Protein AF-A0A7J2Z0P0-F1 (afdb_monomer)

Structure (mmCIF, N/CA/C/O backbone):
data_AF-A0A7J2Z0P0-F1
#
_entry.id   AF-A0A7J2Z0P0-F1
#
loop_
_atom_site.group_PDB
_atom_site.id
_atom_site.type_symbol
_atom_site.label_atom_id
_atom_site.label_alt_id
_atom_site.label_comp_id
_atom_site.label_asym_id
_atom_site.label_entity_id
_atom_site.label_seq_id
_atom_site.pdbx_PDB_ins_code
_atom_site.Cartn_x
_atom_site.Cartn_y
_atom_site.Cartn_z
_atom_site.occupancy
_atom_site.B_iso_or_equiv
_atom_site.auth_seq_id
_atom_site.auth_comp_id
_atom_site.auth_asym_id
_atom_site.auth_atom_id
_atom_site.pdbx_PDB_model_num
ATOM 1 N N . MET A 1 1 ? 13.207 4.989 -11.322 1.00 55.19 1 MET A N 1
ATOM 2 C CA . MET A 1 1 ? 12.494 3.701 -11.505 1.00 55.19 1 MET A CA 1
ATOM 3 C C . MET A 1 1 ? 12.587 3.381 -12.983 1.00 55.19 1 MET A C 1
ATOM 5 O O . MET A 1 1 ? 12.205 4.249 -13.755 1.00 55.19 1 MET A O 1
ATOM 9 N N . GLY A 1 2 ? 13.180 2.255 -13.377 1.00 56.94 2 GLY A N 1
ATOM 10 C CA . GLY A 1 2 ? 13.522 2.036 -14.793 1.00 56.94 2 GLY A CA 1
ATOM 11 C C . GLY A 1 2 ? 14.446 0.856 -15.111 1.00 56.94 2 GLY A C 1
ATOM 12 O O . GLY A 1 2 ? 14.533 0.482 -16.269 1.00 56.94 2 GLY A O 1
ATOM 13 N N . LYS A 1 3 ? 15.094 0.230 -14.116 1.00 68.88 3 LYS A N 1
ATOM 14 C CA . LYS A 1 3 ? 15.902 -0.987 -14.339 1.00 68.88 3 LYS A CA 1
ATOM 15 C C . LYS A 1 3 ? 15.095 -2.286 -14.239 1.00 68.88 3 LYS A C 1
ATOM 17 O O . LYS A 1 3 ? 15.443 -3.257 -14.893 1.00 68.88 3 LYS A O 1
ATOM 22 N N . PHE A 1 4 ? 14.017 -2.313 -13.445 1.00 77.62 4 PHE A N 1
ATOM 23 C CA . PHE A 1 4 ? 13.263 -3.542 -13.167 1.00 77.62 4 PHE A CA 1
ATOM 24 C C . PHE A 1 4 ? 11.748 -3.289 -13.163 1.00 77.62 4 PHE A C 1
ATOM 26 O O . PHE A 1 4 ? 11.175 -2.968 -12.113 1.00 77.62 4 PHE A O 1
ATOM 33 N N . PRO A 1 5 ? 11.064 -3.474 -14.308 1.00 80.00 5 PRO A N 1
ATOM 34 C CA . PRO A 1 5 ? 9.651 -3.116 -14.453 1.00 80.00 5 PRO A CA 1
ATOM 35 C C . PRO A 1 5 ? 8.737 -3.863 -13.468 1.00 80.00 5 PRO A C 1
ATOM 37 O O . PRO A 1 5 ? 7.788 -3.288 -12.930 1.00 80.00 5 PRO A O 1
ATOM 40 N N . VAL A 1 6 ? 9.060 -5.121 -13.156 1.00 82.06 6 VAL A N 1
ATOM 41 C CA . VAL A 1 6 ? 8.292 -5.963 -12.224 1.00 82.06 6 VAL A CA 1
ATOM 42 C C . VAL A 1 6 ? 8.385 -5.454 -10.780 1.00 82.06 6 VAL A C 1
ATOM 44 O O . VAL A 1 6 ? 7.376 -5.385 -10.069 1.00 82.06 6 VAL A O 1
ATOM 47 N N . ALA A 1 7 ? 9.581 -5.065 -10.332 1.00 80.38 7 ALA A N 1
ATOM 48 C CA . ALA A 1 7 ? 9.795 -4.544 -8.982 1.00 80.38 7 ALA A CA 1
ATOM 49 C C . ALA A 1 7 ? 9.149 -3.161 -8.818 1.00 80.38 7 ALA A C 1
ATOM 51 O O . ALA A 1 7 ? 8.439 -2.903 -7.839 1.00 80.38 7 ALA A O 1
ATOM 52 N N . ASP A 1 8 ? 9.312 -2.304 -9.824 1.00 78.69 8 ASP A N 1
ATOM 53 C CA . ASP A 1 8 ? 8.729 -0.967 -9.850 1.00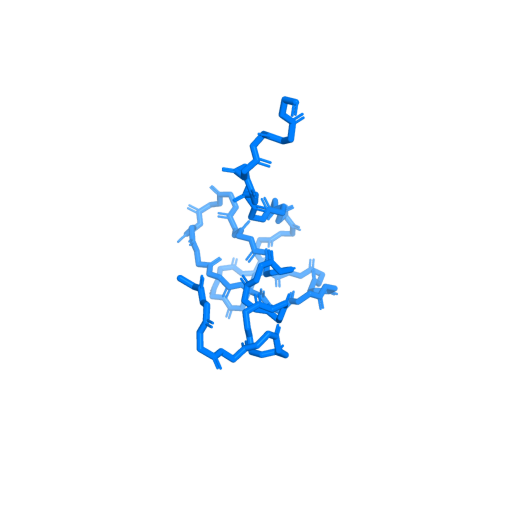 78.69 8 ASP A CA 1
ATOM 54 C C . ASP A 1 8 ? 7.188 -1.021 -9.802 1.00 78.69 8 ASP A C 1
ATOM 56 O O . ASP A 1 8 ? 6.563 -0.245 -9.072 1.00 78.69 8 ASP A O 1
ATOM 60 N N . ALA A 1 9 ? 6.551 -1.979 -10.486 1.00 80.69 9 ALA A N 1
ATOM 61 C CA . ALA A 1 9 ? 5.099 -2.175 -10.426 1.00 80.69 9 ALA A CA 1
ATOM 62 C C . ALA A 1 9 ? 4.604 -2.526 -9.010 1.00 80.69 9 ALA A C 1
ATOM 64 O O . ALA A 1 9 ? 3.586 -1.992 -8.556 1.00 80.69 9 ALA A O 1
ATOM 65 N N . LYS A 1 10 ? 5.334 -3.375 -8.276 1.00 78.81 10 LYS A N 1
ATOM 66 C CA . LYS A 1 10 ? 4.992 -3.731 -6.887 1.00 78.81 10 LYS A CA 1
ATOM 67 C C . LYS A 1 10 ? 5.155 -2.540 -5.939 1.00 78.81 10 LYS A C 1
ATOM 69 O O . LYS A 1 10 ? 4.292 -2.306 -5.094 1.00 78.81 10 LYS A O 1
ATOM 74 N N . LEU A 1 11 ? 6.220 -1.755 -6.098 1.00 80.88 11 LEU A N 1
ATOM 75 C CA . LEU A 1 11 ? 6.489 -0.571 -5.271 1.00 80.88 11 LEU A CA 1
ATOM 76 C C . LEU A 1 11 ? 5.511 0.584 -5.535 1.00 80.88 11 LEU A C 1
ATOM 78 O O . LEU A 1 11 ? 5.247 1.393 -4.639 1.00 80.88 11 LEU A O 1
ATOM 82 N N . LYS A 1 12 ? 4.969 0.673 -6.753 1.00 80.88 12 LYS A N 1
ATOM 83 C CA . LYS A 1 12 ? 3.951 1.661 -7.134 1.00 80.88 12 LYS A CA 1
ATOM 84 C C . LYS A 1 12 ? 2.586 1.371 -6.509 1.00 80.88 12 LYS A C 1
ATOM 86 O O . LYS A 1 12 ? 1.921 2.306 -6.081 1.00 80.88 12 LYS A O 1
ATOM 91 N N . LYS A 1 13 ? 2.199 0.098 -6.390 1.00 85.69 13 LYS A N 1
ATOM 92 C CA . LYS A 1 13 ? 0.882 -0.315 -5.866 1.00 85.69 13 LYS A CA 1
ATOM 93 C C . LYS A 1 13 ? 0.762 -0.264 -4.333 1.00 85.69 13 LYS A C 1
ATOM 95 O O . LYS A 1 13 ? -0.288 -0.588 -3.789 1.00 85.69 13 LYS A O 1
ATOM 100 N N . GLN A 1 14 ? 1.822 0.118 -3.619 1.00 88.69 14 GLN A N 1
ATOM 101 C CA . GLN A 1 14 ? 1.836 0.140 -2.154 1.00 88.69 14 GLN A CA 1
ATOM 102 C C . GLN A 1 14 ? 0.807 1.112 -1.562 1.00 88.69 14 GLN A C 1
ATOM 104 O O . GLN A 1 14 ? 0.553 2.198 -2.090 1.00 88.69 14 GLN A O 1
ATOM 109 N N . LEU A 1 15 ? 0.276 0.736 -0.401 1.00 90.31 15 LEU A N 1
ATOM 110 C CA . LEU A 1 15 ? -0.622 1.566 0.391 1.00 90.31 15 LEU A CA 1
ATOM 111 C C . LEU A 1 15 ? 0.172 2.342 1.446 1.00 90.31 15 LEU A C 1
ATOM 113 O O . LEU A 1 15 ? 1.141 1.837 2.000 1.00 90.31 15 LEU A O 1
ATOM 117 N N . ILE A 1 16 ? -0.233 3.564 1.761 1.00 90.25 16 ILE A N 1
ATOM 118 C CA . ILE A 1 16 ? 0.396 4.421 2.768 1.00 90.25 16 ILE A CA 1
ATOM 119 C C . ILE A 1 16 ? -0.624 4.696 3.867 1.00 90.25 16 ILE A C 1
ATOM 121 O O . ILE A 1 16 ? -1.755 5.090 3.596 1.00 90.25 16 ILE A O 1
ATOM 125 N N . CYS A 1 17 ? -0.243 4.509 5.126 1.00 92.94 17 CYS A N 1
ATOM 126 C CA . CYS A 1 17 ? -1.114 4.869 6.243 1.00 92.94 17 CYS A CA 1
ATOM 127 C C . CYS A 1 17 ? -1.280 6.388 6.356 1.00 92.94 17 CYS A C 1
ATOM 129 O O . CYS A 1 17 ? -0.287 7.116 6.333 1.00 92.94 17 CYS A O 1
ATOM 131 N N . ARG A 1 18 ? -2.515 6.873 6.539 1.00 90.75 18 ARG A N 1
ATOM 132 C CA . ARG A 1 18 ? -2.769 8.308 6.764 1.00 90.75 18 ARG A CA 1
ATOM 133 C C . ARG A 1 18 ? -2.270 8.801 8.129 1.00 90.75 18 ARG A C 1
ATOM 135 O O . ARG A 1 18 ? -1.897 9.960 8.235 1.00 90.75 18 ARG A O 1
ATOM 142 N N . L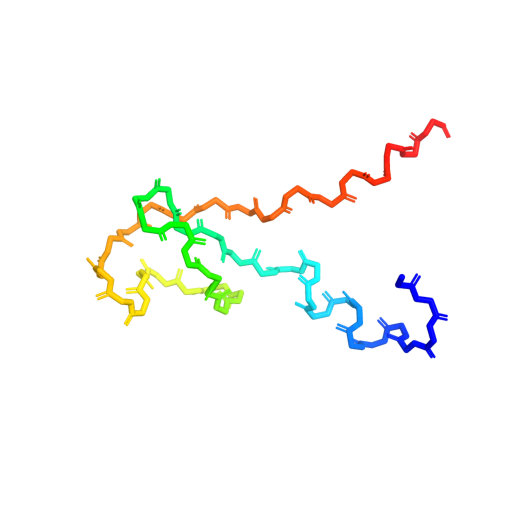YS A 1 19 ? -2.194 7.919 9.134 1.00 91.25 19 LYS A N 1
ATOM 143 C CA . LYS A 1 19 ? -1.729 8.246 10.493 1.00 91.25 19 LYS A CA 1
ATOM 144 C C . LYS A 1 19 ? -0.202 8.201 10.615 1.00 91.25 19 LYS A C 1
ATOM 146 O O . LYS A 1 19 ? 0.433 9.217 10.852 1.00 91.25 19 LYS A O 1
ATOM 151 N N . CYS A 1 20 ? 0.410 7.032 10.409 1.00 92.25 20 CYS A N 1
ATOM 152 C CA . CYS A 1 20 ? 1.849 6.837 10.649 1.00 92.25 20 CYS A CA 1
ATOM 153 C C . CYS A 1 20 ? 2.724 6.912 9.388 1.00 92.25 20 CYS A C 1
ATOM 155 O O . CYS A 1 20 ? 3.926 6.664 9.469 1.00 92.25 20 CYS A O 1
ATOM 157 N N . LYS A 1 21 ? 2.136 7.175 8.210 1.00 89.62 21 LYS A N 1
ATOM 158 C CA . LYS A 1 21 ? 2.843 7.335 6.921 1.00 89.62 21 LYS A CA 1
ATOM 159 C C . LYS A 1 21 ? 3.664 6.108 6.477 1.00 89.62 21 LYS A C 1
ATOM 161 O O . LYS A 1 21 ? 4.393 6.161 5.492 1.00 89.62 21 LYS A O 1
ATOM 166 N N . THR A 1 22 ? 3.515 4.970 7.159 1.00 92.06 22 THR A N 1
ATOM 167 C CA . THR A 1 22 ? 4.193 3.712 6.822 1.00 92.06 22 THR A CA 1
ATOM 168 C C . THR A 1 22 ? 3.614 3.103 5.544 1.00 92.06 22 THR A C 1
ATOM 170 O O . THR A 1 22 ? 2.409 3.189 5.297 1.00 92.06 22 THR A O 1
ATOM 173 N N . LYS A 1 23 ? 4.481 2.459 4.754 1.00 90.12 23 LYS A N 1
ATOM 174 C CA . LYS A 1 23 ? 4.114 1.698 3.553 1.00 90.12 23 LYS A CA 1
ATOM 175 C C . LYS A 1 23 ? 3.595 0.311 3.948 1.00 90.12 23 LYS A C 1
ATOM 177 O O . LYS A 1 23 ? 4.223 -0.384 4.745 1.00 90.12 23 LYS A O 1
ATOM 182 N N . ASN A 1 24 ? 2.471 -0.084 3.375 1.00 90.19 24 ASN A N 1
ATOM 183 C CA . ASN A 1 24 ? 1.782 -1.349 3.583 1.00 90.19 24 ASN A CA 1
ATOM 184 C C . ASN A 1 24 ? 1.614 -2.079 2.241 1.00 90.19 24 ASN A C 1
ATOM 186 O O . ASN A 1 24 ? 1.691 -1.469 1.167 1.00 90.19 24 ASN A O 1
ATOM 190 N N . LYS A 1 25 ? 1.404 -3.400 2.314 1.00 88.38 25 LYS A N 1
ATOM 191 C CA . LYS A 1 25 ? 1.134 -4.240 1.140 1.00 88.38 25 LYS A CA 1
ATOM 192 C C . LYS A 1 25 ? -0.172 -3.811 0.458 1.00 88.38 25 LYS A C 1
ATOM 194 O O . LYS A 1 25 ? -1.057 -3.239 1.093 1.00 88.38 25 LYS A O 1
ATOM 199 N N . VAL A 1 26 ? -0.268 -4.095 -0.837 1.00 86.19 26 VAL A N 1
ATOM 200 C CA . VAL A 1 26 ? -1.503 -3.929 -1.615 1.00 86.19 26 VAL A CA 1
ATOM 201 C C . VAL A 1 26 ? -2.579 -4.830 -1.001 1.00 86.19 26 VAL A C 1
ATOM 203 O O . VAL A 1 26 ? -2.285 -5.984 -0.705 1.00 86.19 26 VAL A O 1
ATOM 206 N N . GLY A 1 27 ? -3.781 -4.304 -0.755 1.00 85.12 27 GLY A N 1
ATOM 207 C CA . GLY A 1 27 ? -4.880 -5.067 -0.142 1.00 85.12 27 GLY A CA 1
ATOM 208 C C . GLY A 1 27 ? -4.818 -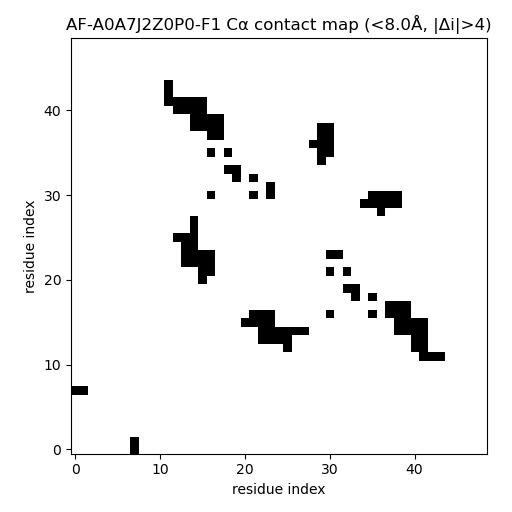5.214 1.384 1.00 85.12 27 GLY A C 1
ATOM 209 O O . GLY A 1 27 ? -5.619 -5.942 1.959 1.00 85.12 27 GLY A O 1
ATOM 210 N N . ALA A 1 28 ? -3.895 -4.533 2.072 1.00 87.94 28 ALA A N 1
ATOM 211 C CA . ALA A 1 28 ? -3.904 -4.518 3.533 1.00 87.94 28 ALA A CA 1
ATOM 212 C C . ALA A 1 28 ? -5.192 -3.858 4.066 1.00 87.94 28 ALA A C 1
ATOM 214 O O . ALA A 1 28 ? -5.524 -2.746 3.666 1.00 87.94 28 ALA A O 1
ATOM 215 N N . THR A 1 29 ? -5.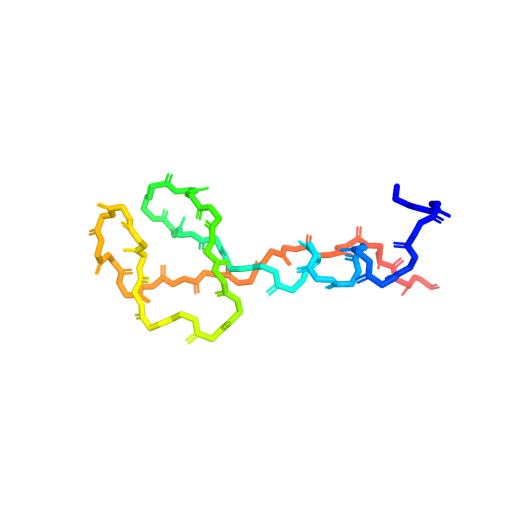878 -4.514 5.005 1.00 88.88 29 THR A N 1
ATOM 216 C CA . THR A 1 29 ? -7.085 -3.989 5.679 1.00 88.88 29 THR A CA 1
ATOM 217 C C . THR A 1 29 ? -6.758 -3.024 6.823 1.00 88.88 29 THR A C 1
ATOM 219 O O . THR A 1 29 ? -7.595 -2.227 7.244 1.00 88.88 29 THR A O 1
ATOM 222 N N . ARG A 1 30 ? -5.524 -3.085 7.341 1.00 91.31 30 ARG A N 1
ATOM 223 C CA . ARG A 1 30 ? -5.018 -2.247 8.436 1.00 91.31 30 ARG A CA 1
ATOM 224 C C . ARG A 1 30 ? -3.523 -1.989 8.302 1.00 91.31 30 ARG A C 1
ATOM 226 O O . ARG A 1 30 ? -2.786 -2.768 7.696 1.00 91.31 30 ARG A O 1
ATOM 233 N N . CYS A 1 31 ? -3.055 -0.887 8.880 1.00 92.50 31 CYS A N 1
ATOM 234 C CA . CYS A 1 31 ? -1.630 -0.588 8.923 1.00 92.50 31 CYS A CA 1
ATOM 235 C C . CYS A 1 31 ? -0.881 -1.580 9.821 1.00 92.50 31 CYS A C 1
ATOM 237 O O . CYS A 1 31 ? -1.255 -1.766 10.974 1.00 92.50 31 CYS A O 1
ATOM 239 N N . ARG A 1 32 ? 0.256 -2.102 9.346 1.00 91.44 32 ARG A N 1
ATOM 240 C CA . ARG A 1 32 ? 1.098 -3.054 10.096 1.00 91.44 32 ARG A CA 1
ATOM 241 C C . ARG A 1 32 ? 1.736 -2.525 11.390 1.00 91.44 32 ARG A C 1
ATOM 243 O O . ARG A 1 32 ? 2.270 -3.311 12.149 1.00 91.44 32 ARG A O 1
ATOM 250 N N . LYS A 1 33 ? 1.763 -1.200 11.594 1.00 90.50 33 LYS A N 1
ATOM 251 C CA . LYS A 1 33 ? 2.423 -0.559 12.746 1.00 90.50 33 LYS A CA 1
ATOM 252 C C . LYS A 1 33 ? 1.412 -0.022 13.754 1.00 90.50 33 LYS A C 1
ATOM 254 O O . LYS A 1 33 ? 1.515 -0.293 14.936 1.00 90.50 33 LYS A O 1
ATOM 259 N N . CYS A 1 34 ? 0.443 0.762 13.284 1.00 91.25 34 CYS A N 1
ATOM 260 C CA . CYS A 1 34 ? -0.518 1.448 14.151 1.00 91.25 34 CYS A CA 1
ATOM 261 C C . CYS A 1 34 ? -1.941 0.873 14.092 1.00 91.25 34 CYS A C 1
ATOM 263 O O . CYS A 1 34 ? -2.845 1.476 14.660 1.00 91.25 34 CYS A O 1
ATOM 265 N N . HIS A 1 35 ? -2.166 -0.217 13.348 1.00 89.94 35 HIS A N 1
ATOM 266 C CA . HIS A 1 35 ? -3.469 -0.878 13.166 1.00 89.94 35 HIS A CA 1
ATOM 267 C C . HIS A 1 35 ? -4.601 0.004 12.603 1.00 89.94 35 HIS A C 1
ATOM 269 O O . HIS A 1 35 ? -5.747 -0.426 12.513 1.00 89.94 35 HIS A O 1
ATOM 275 N N . TYR A 1 36 ? -4.283 1.217 12.147 1.00 91.25 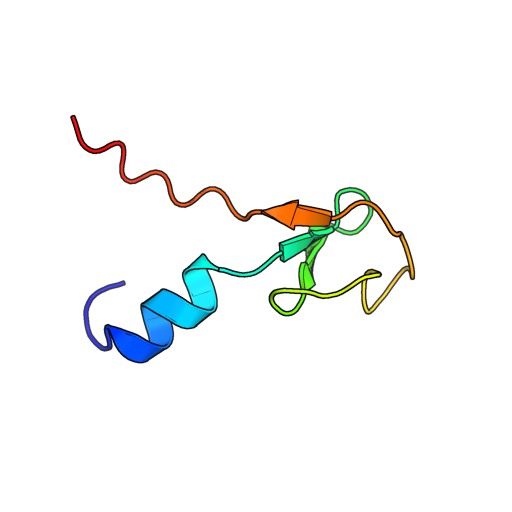36 TYR A N 1
ATOM 276 C CA . TYR A 1 36 ? -5.245 2.143 11.563 1.00 91.25 36 TYR A CA 1
ATOM 277 C C . TYR A 1 36 ? -5.783 1.617 10.225 1.00 91.25 36 TYR A C 1
ATOM 279 O O . TYR A 1 36 ? -5.003 1.171 9.377 1.00 91.25 36 TYR A O 1
ATOM 287 N N . LYS A 1 37 ? -7.106 1.684 10.036 1.00 89.62 37 LYS A N 1
ATOM 288 C CA . LYS A 1 37 ? -7.816 1.100 8.883 1.00 89.62 37 LYS A CA 1
ATOM 289 C C . LYS A 1 37 ? -7.735 1.962 7.618 1.00 89.62 37 LYS A C 1
ATOM 291 O O . LYS A 1 37 ? -7.746 1.439 6.511 1.00 89.62 37 LYS A O 1
ATOM 296 N N . PHE A 1 38 ? -7.584 3.282 7.757 1.00 88.81 38 PHE A N 1
ATOM 297 C CA . PHE A 1 38 ? -7.564 4.175 6.597 1.00 88.81 38 PHE A CA 1
ATOM 298 C C . PHE A 1 38 ? -6.172 4.278 5.972 1.00 88.81 38 PHE A C 1
ATOM 300 O O . P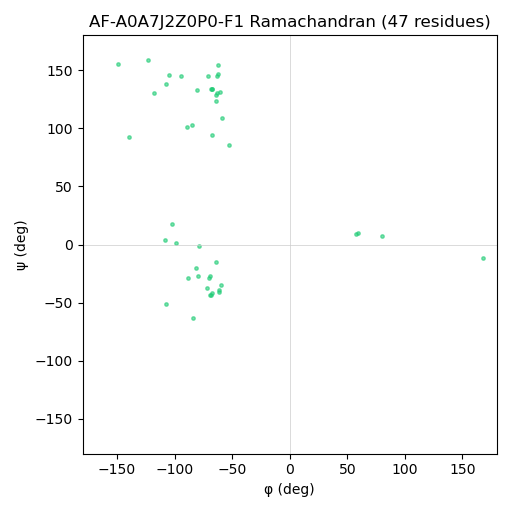HE A 1 38 ? -5.257 4.972 6.442 1.00 88.81 38 PHE A O 1
ATOM 307 N N . LEU A 1 39 ? -6.039 3.569 4.860 1.00 90.81 39 LEU A N 1
ATOM 308 C CA . LEU A 1 39 ? -4.865 3.514 4.009 1.00 90.81 39 LEU A CA 1
ATOM 309 C C . LEU A 1 39 ? -5.161 4.278 2.716 1.00 90.81 39 LEU A C 1
ATOM 311 O O . LEU A 1 39 ? -6.249 4.179 2.161 1.00 90.81 39 LEU A O 1
ATOM 315 N N . ARG A 1 40 ? -4.201 5.066 2.233 1.00 89.81 40 ARG A N 1
ATOM 316 C CA . ARG A 1 40 ? -4.291 5.738 0.932 1.00 89.81 40 ARG A CA 1
ATOM 317 C C . ARG A 1 40 ? -3.395 5.035 -0.085 1.00 89.81 40 ARG A C 1
ATOM 319 O O . ARG A 1 40 ? -2.305 4.604 0.292 1.00 89.81 40 ARG A O 1
ATOM 326 N N . PRO A 1 41 ? -3.769 4.971 -1.366 1.00 89.12 41 PRO A N 1
ATOM 327 C CA . PRO A 1 41 ? -2.835 4.558 -2.402 1.00 89.12 41 PRO A CA 1
ATOM 328 C C . PRO A 1 41 ? -1.667 5.548 -2.498 1.00 89.12 41 PRO A C 1
ATOM 330 O O . PRO A 1 41 ? -1.813 6.762 -2.287 1.00 89.12 41 PRO A O 1
ATOM 333 N N . LYS A 1 42 ? -0.473 5.029 -2.788 1.00 84.50 42 LYS A N 1
ATOM 334 C CA . LYS A 1 42 ? 0.678 5.865 -3.129 1.00 84.50 42 LYS A CA 1
ATOM 335 C C . LYS A 1 42 ? 0.375 6.597 -4.440 1.00 84.50 42 LYS A C 1
ATOM 337 O O . LYS A 1 42 ? 0.009 5.965 -5.423 1.00 84.50 42 LYS A O 1
ATOM 342 N N . LYS A 1 43 ? 0.541 7.926 -4.464 1.00 79.19 43 LYS A N 1
ATOM 343 C CA . LYS A 1 43 ? 0.440 8.698 -5.710 1.00 79.19 43 LYS A CA 1
ATOM 344 C C . LYS A 1 43 ? 1.560 8.250 -6.648 1.00 79.19 43 LYS A C 1
ATOM 346 O O . LYS A 1 43 ? 2.733 8.281 -6.279 1.00 79.19 43 LYS A O 1
ATOM 351 N N . THR A 1 44 ? 1.180 7.820 -7.840 1.00 69.06 44 THR A N 1
ATOM 352 C CA . THR A 1 44 ? 2.065 7.326 -8.899 1.00 69.06 44 THR A CA 1
ATOM 353 C C . THR A 1 44 ? 2.289 8.359 -9.994 1.00 69.06 44 THR A C 1
ATOM 355 O O . THR A 1 44 ? 2.717 7.957 -11.067 1.00 69.06 44 THR A O 1
ATOM 358 N N . THR A 1 45 ? 2.002 9.645 -9.741 1.00 55.38 45 THR A N 1
ATOM 359 C CA . THR A 1 45 ? 2.018 10.741 -10.725 1.00 55.38 45 THR A CA 1
ATOM 360 C C . THR A 1 45 ? 3.337 10.810 -11.496 1.00 55.38 45 THR A C 1
ATOM 362 O O . THR A 1 45 ? 4.245 11.555 -11.151 1.00 55.38 45 THR A O 1
ATOM 365 N N . VAL A 1 46 ? 3.416 10.026 -12.562 1.00 56.31 46 VAL A N 1
ATOM 366 C CA . VAL A 1 46 ? 3.702 10.530 -13.892 1.00 56.31 46 VAL A CA 1
ATOM 367 C C . VAL A 1 46 ? 2.316 10.856 -14.426 1.00 56.31 46 VAL A C 1
ATOM 369 O O . VAL A 1 46 ? 1.522 9.956 -14.699 1.00 56.31 46 VAL A O 1
ATOM 372 N N . VAL A 1 47 ? 1.960 12.137 -14.407 1.00 48.88 47 VAL A N 1
ATOM 373 C CA . VAL A 1 47 ? 0.792 12.617 -15.143 1.00 48.88 47 VAL A CA 1
ATOM 374 C C . VAL A 1 47 ? 1.091 12.255 -16.595 1.00 48.88 47 VAL A C 1
ATOM 376 O O . VAL A 1 47 ? 2.040 12.795 -17.156 1.00 48.88 47 VAL A O 1
ATOM 379 N N . LYS A 1 48 ? 0.389 11.272 -17.169 1.00 50.56 48 LYS A N 1
ATOM 380 C CA . LYS A 1 48 ? 0.370 11.127 -18.626 1.00 50.56 48 LYS A CA 1
ATOM 381 C C . LYS A 1 48 ? -0.386 12.360 -19.121 1.00 50.56 48 LYS A C 1
ATOM 383 O O . LYS A 1 48 ? -1.607 12.393 -19.002 1.00 50.56 48 LYS A O 1
ATOM 388 N N . LYS A 1 49 ? 0.362 13.408 -19.469 1.00 46.06 49 LYS A N 1
ATOM 389 C CA . LYS A 1 49 ? -0.122 14.428 -20.394 1.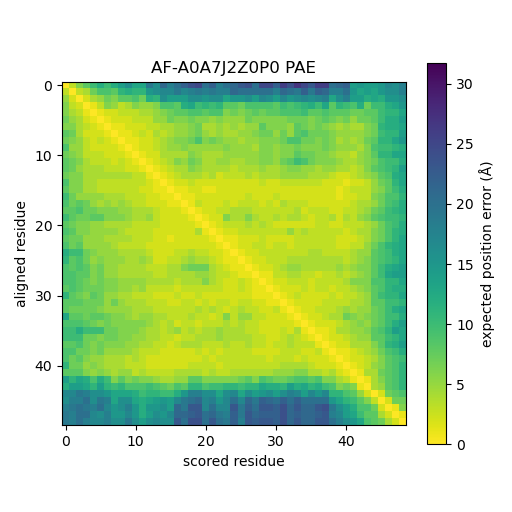00 46.06 49 LYS A CA 1
ATOM 390 C C . LYS A 1 49 ? -0.215 13.789 -21.770 1.00 46.06 49 LYS A C 1
ATOM 392 O O . 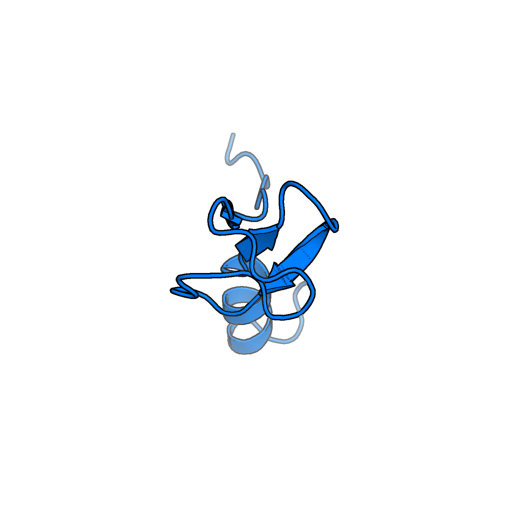LYS A 1 49 ? 0.661 12.938 -22.054 1.00 46.06 49 LYS A O 1
#

Radius of gyration: 12.14 Å; Cα contacts (8 Å, |Δi|>4): 61; chains: 1; bounding box: 24×20×34 Å

Foldseek 3Di:
DPPDPVVVVQVQFWWADPPPRDTDGRPDCADPPPRHRDIHHDDPDPPPD

Nearest PDB structures (foldseek):
  6skf-assembly1_Bj  TM=8.578E-01  e=3.936E-03  Thermococcus kodakarensis
  7pwo-assembly1_m2  TM=8.992E-01  e=2.691E-02  Giardia lamblia ATCC 50803
  9e7f-assembly1_Ag  TM=7.276E-01  e=1.451E-02  Pyrobaculum calidifontis JCM 11548
  8hkv-assembly1_L40E  TM=9.278E-01 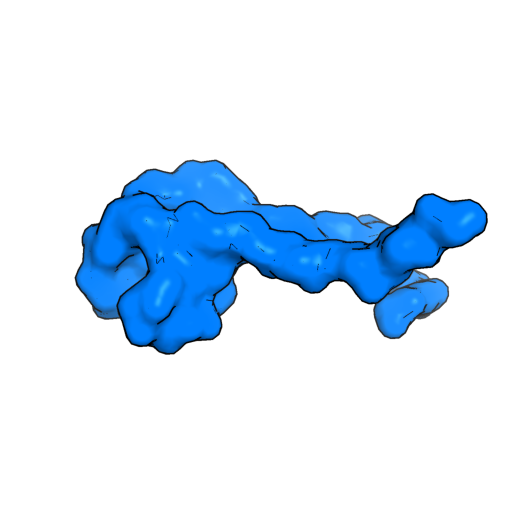 e=7.036E-02  Sulfolobus acidocaldarius DSM 639
  8hl1-assembly1_L40E  TM=8.625E-01  e=8.072E-02  Sulfolobus acidocaldarius DSM 639

Sequence (49 aa):
MGKFPVADAKLKKQLICRKCKTKNKVGATRCRKCHYKFLRPKKTTVVKK

Mean predicted aligned error: 6.57 Å

Secondary structure (DSSP, 8-state):
--S-HHHHHHHHS-EEETTT--EE-TT-SS-TTT--S-EEEPP------

pLDDT: mean 81.59, std 13.09, range [46.06, 92.94]

Solvent-accessible surface area (backbone atoms only — not comparable to full-atom values): 3191 Å² total; per-residue (Å²): 136,84,91,48,72,72,59,49,53,58,68,47,58,23,24,27,28,74,84,80,63,46,80,37,60,67,88,60,72,44,34,93,84,78,61,47,59,64,61,39,75,46,87,73,82,70,76,85,122